Protein AF-A0A8H2JR12-F1 (afdb_monomer)

Radius of gyration: 25.39 Å; Cα contacts (8 Å, |Δi|>4): 303; chains: 1; bounding box: 51×28×77 Å

Sequence (172 aa):
MNIKVLKAALAGLVLSISGFANAGLIFVDSWHVGDGAKWGDQTQIAYSGQEAAAFLFGGNAEDYVISTISNVVDDINFKAWMDEYGLGMTSIPYAQDFKNGDFYISGVKSALILDNSCSDRYSNMNASCVDQYVNYAFIDDGINTVAVPEPTTAAILVLALMGLVSRTFKKR

InterPro domains:
  IPR013424 PEP-CTERM protein-sorting domain [TIGR02595] (148-167)

Mean predicted aligned error: 11.05 Å

Solvent-accessible surface area (backbone atoms only — not comparable to full-atom values): 9783 Å² total; per-residue (Å²): 129,62,70,70,59,54,52,51,52,50,55,53,50,64,66,68,63,78,68,78,81,68,84,54,68,39,69,74,54,68,48,45,22,32,75,35,62,53,69,88,54,89,84,49,57,26,24,20,35,22,46,35,44,18,70,76,73,48,80,56,33,86,55,44,47,31,7,57,76,45,83,46,77,92,46,56,66,52,18,17,40,35,35,33,47,97,77,35,60,53,95,62,64,43,55,17,78,51,68,75,44,68,47,61,39,86,86,13,43,18,26,32,32,22,69,65,40,32,70,65,32,79,84,35,80,85,46,78,70,83,68,86,51,40,31,23,36,24,31,58,57,79,85,80,50,75,80,74,69,75,62,60,60,59,59,50,49,52,50,50,51,48,56,58,54,57,62,67,70,71,79,116

Secondary structure (DSSP, 8-state):
--HHHHHHHHHHHHHTTS-------EEEEEEEGGGSPBTTSS--B---HHHHHHHHH-S-GGGEEEESS-S-GGG--SEE--EETTTE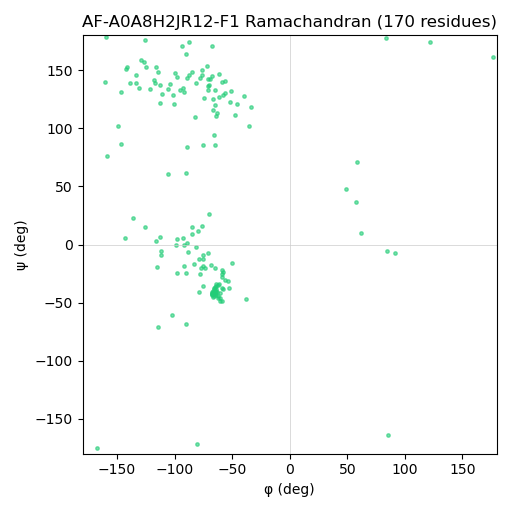E-SSPEETT--S-SB--TT-EESS-BSSS-GGGGT-TTSPP--S-EEEEEE-GGGTS------THHHHHHHHHHHHHHHHHT--

Nearest PDB structures (foldseek):
  5jby-assembly1_D  TM=2.152E-01  e=8.440E+00  Homo sapiens

Organism: NCBI:txid2304625

pLDDT: mean 84.4, std 14.79, range [45.16, 98.44]

Foldseek 3Di:
DPVVVVVVVVVVLVVLVPDPPDLAWAWDFKDFQALAEEPPDPFAFAAFLLRVCCVVRNDHSVQKFKALPDSDRVRGDQWAWKAAQVPATDPDTHHSRDFDDGTRDHGTIHSHYNDHFQPVCVVPVPDDGDDSRMMIIIGRPPPDDDPPPRPCSVVVVVVVVVVVVVVVVPPD

Structure (mmCIF, N/CA/C/O backbone):
data_AF-A0A8H2JR12-F1
#
_entry.id   AF-A0A8H2JR12-F1
#
lo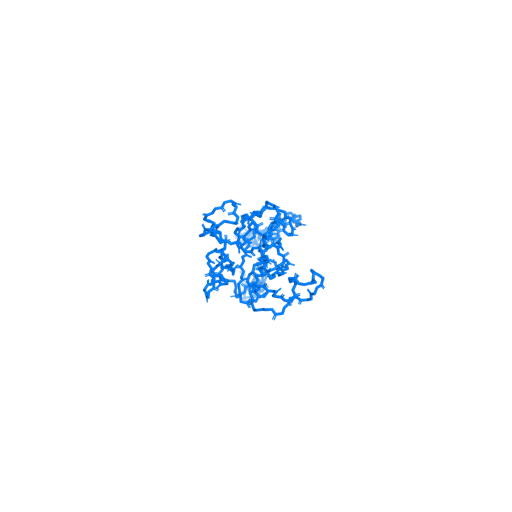op_
_atom_site.group_PDB
_atom_site.id
_atom_site.type_symbol
_atom_site.label_atom_id
_atom_site.label_alt_id
_atom_site.label_comp_id
_atom_site.label_asym_id
_atom_site.label_entity_id
_atom_site.label_seq_id
_atom_site.pdbx_PDB_ins_code
_atom_site.Cartn_x
_atom_site.Cartn_y
_atom_site.Cartn_z
_atom_site.occupancy
_atom_site.B_iso_or_equiv
_atom_site.auth_seq_id
_atom_site.auth_comp_id
_atom_site.auth_asym_id
_atom_site.auth_atom_id
_atom_site.pdbx_PDB_model_num
ATOM 1 N N . MET A 1 1 ? -28.522 1.411 52.341 1.00 57.62 1 MET A N 1
ATOM 2 C CA . MET A 1 1 ? -28.876 0.359 51.361 1.00 57.62 1 MET A CA 1
ATOM 3 C C . MET A 1 1 ? -28.333 -0.954 51.900 1.00 57.62 1 MET A C 1
ATOM 5 O O . MET A 1 1 ? -27.279 -0.908 52.520 1.00 57.62 1 MET A O 1
ATOM 9 N N . ASN A 1 2 ? -29.034 -2.084 51.763 1.00 73.44 2 ASN A N 1
ATOM 10 C CA . ASN A 1 2 ? -28.487 -3.358 52.243 1.00 73.44 2 ASN A CA 1
ATOM 11 C C . ASN A 1 2 ? -27.308 -3.762 51.342 1.00 73.44 2 ASN A C 1
ATOM 13 O O . ASN A 1 2 ? -27.397 -3.619 50.122 1.00 73.44 2 ASN A O 1
ATOM 17 N N . ILE A 1 3 ? -26.213 -4.248 51.928 1.00 78.81 3 ILE A N 1
ATOM 18 C CA . ILE A 1 3 ? -24.952 -4.509 51.218 1.00 78.81 3 ILE A CA 1
ATOM 19 C C . ILE A 1 3 ? -25.129 -5.515 50.069 1.00 78.81 3 ILE A C 1
ATOM 21 O O . ILE A 1 3 ? -24.419 -5.460 49.072 1.00 78.81 3 ILE A O 1
ATOM 25 N N . LYS A 1 4 ? -26.142 -6.385 50.172 1.00 72.81 4 LYS A N 1
ATOM 26 C CA . LYS A 1 4 ? -26.529 -7.350 49.133 1.00 72.81 4 LYS A CA 1
ATOM 27 C C . LYS A 1 4 ? -27.016 -6.672 47.843 1.00 72.81 4 LYS A C 1
ATOM 29 O O . LYS A 1 4 ? -26.669 -7.115 46.758 1.00 72.81 4 LYS A O 1
ATOM 34 N N . VAL A 1 5 ? -27.756 -5.567 47.961 1.00 75.06 5 VAL A N 1
ATOM 35 C CA . VAL A 1 5 ? -28.280 -4.804 46.812 1.00 75.06 5 VAL A CA 1
ATOM 36 C C . VAL A 1 5 ? -27.172 -3.981 46.149 1.00 75.06 5 VAL A C 1
ATOM 38 O O . VAL A 1 5 ? -27.134 -3.881 44.929 1.00 75.06 5 VAL A O 1
ATOM 41 N N . LEU A 1 6 ? -26.230 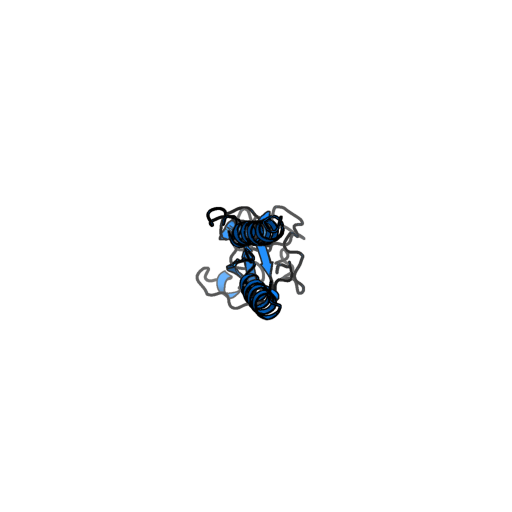-3.448 46.937 1.00 72.44 6 LEU A N 1
ATOM 42 C CA . LEU A 1 6 ? -25.065 -2.732 46.405 1.00 72.44 6 LEU A CA 1
ATOM 43 C C . LEU A 1 6 ? -24.153 -3.659 45.590 1.00 72.44 6 LEU A C 1
ATOM 45 O O . LEU A 1 6 ? -23.714 -3.285 44.510 1.00 72.44 6 LEU A O 1
ATOM 49 N N . LYS A 1 7 ? -23.917 -4.883 46.080 1.00 72.31 7 LYS A N 1
ATOM 50 C CA . LYS A 1 7 ? -23.122 -5.892 45.366 1.00 72.31 7 LYS A CA 1
ATOM 51 C C . LYS A 1 7 ? -23.761 -6.301 44.036 1.00 72.31 7 LYS A C 1
ATOM 53 O O . LYS A 1 7 ? -23.051 -6.421 43.048 1.00 72.31 7 LYS A O 1
ATOM 58 N N . ALA A 1 8 ? -25.085 -6.461 44.001 1.00 75.56 8 ALA A N 1
ATOM 59 C CA . ALA A 1 8 ? -25.808 -6.783 42.770 1.00 75.56 8 ALA A CA 1
ATOM 60 C C . ALA A 1 8 ? -25.760 -5.634 41.745 1.00 75.56 8 ALA A C 1
ATOM 62 O O . ALA A 1 8 ? -25.526 -5.879 40.566 1.00 75.56 8 ALA A O 1
ATOM 63 N N . ALA A 1 9 ? -25.913 -4.384 42.197 1.00 74.00 9 ALA A N 1
ATOM 64 C CA . ALA A 1 9 ? -25.797 -3.211 41.330 1.00 74.00 9 ALA A CA 1
ATOM 65 C C . ALA A 1 9 ? -24.377 -3.049 40.761 1.00 74.00 9 ALA A C 1
ATOM 67 O O . ALA A 1 9 ? -24.222 -2.755 39.581 1.00 74.00 9 ALA A O 1
ATOM 68 N N . LEU A 1 10 ? -23.346 -3.294 41.576 1.00 72.25 10 LEU A N 1
ATOM 69 C CA . LEU A 1 10 ? -21.953 -3.245 41.134 1.00 72.25 10 LEU A CA 1
ATOM 70 C C . LEU A 1 10 ? -21.626 -4.369 40.137 1.00 72.25 10 LEU A C 1
ATOM 72 O O . LEU A 1 10 ? -20.954 -4.121 39.145 1.00 72.25 10 LEU A O 1
ATOM 76 N N . ALA A 1 11 ? -22.133 -5.585 40.362 1.00 71.19 11 ALA A N 1
ATOM 77 C CA . ALA A 1 11 ? -21.961 -6.694 39.423 1.00 71.19 11 ALA A CA 1
ATOM 78 C C . ALA A 1 11 ? -22.652 -6.422 38.074 1.00 71.19 11 ALA A C 1
ATOM 80 O O . ALA A 1 11 ? -22.068 -6.685 37.029 1.00 71.19 11 ALA A O 1
ATOM 81 N N . GLY A 1 12 ? -23.854 -5.833 38.089 1.00 70.56 12 GLY A N 1
ATOM 82 C CA . GLY A 1 12 ? -24.542 -5.394 36.870 1.00 70.56 12 GLY A CA 1
ATOM 83 C C . GLY A 1 12 ? -23.812 -4.262 36.140 1.00 70.56 12 GLY A C 1
ATOM 84 O O . GLY A 1 12 ? -23.760 -4.269 34.916 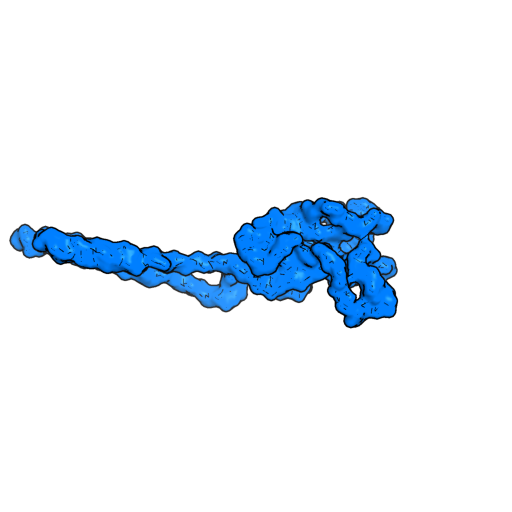1.00 70.56 12 GLY A O 1
ATOM 85 N N . LEU A 1 13 ? -23.193 -3.338 36.885 1.00 67.00 13 LEU A N 1
ATOM 86 C CA . LEU A 1 13 ? -22.393 -2.242 36.334 1.00 67.00 13 LEU A CA 1
ATOM 87 C C . LEU A 1 13 ? -21.130 -2.746 35.630 1.00 67.00 13 LEU A C 1
ATOM 89 O O . LEU A 1 13 ? -20.823 -2.293 34.538 1.00 67.00 13 LEU A O 1
ATOM 93 N N . VAL A 1 14 ? -20.406 -3.694 36.228 1.00 66.94 14 VAL A N 1
ATOM 94 C CA . VAL A 1 14 ? -19.188 -4.268 35.627 1.00 66.94 14 VAL A CA 1
ATOM 95 C C . VAL A 1 14 ? -19.507 -5.020 34.329 1.00 66.94 14 VAL A C 1
ATOM 97 O O . VAL A 1 14 ? -18.726 -4.966 33.383 1.00 66.94 14 VAL A O 1
ATOM 100 N N . LEU A 1 15 ? -20.678 -5.657 34.250 1.00 65.56 15 LEU A N 1
ATOM 101 C CA . LEU A 1 15 ? -21.152 -6.333 33.040 1.00 65.56 15 LEU A CA 1
ATOM 102 C C . LEU A 1 15 ? -21.650 -5.364 31.952 1.00 65.56 15 LEU A C 1
ATOM 104 O O . LEU A 1 15 ? -21.743 -5.759 30.795 1.00 65.56 15 LEU A O 1
ATOM 108 N N . SER A 1 16 ? -21.964 -4.104 32.283 1.00 62.41 16 SER A N 1
ATOM 109 C CA . SER A 1 16 ? -22.453 -3.120 31.305 1.00 62.41 16 SER A CA 1
ATOM 110 C C . SER A 1 16 ? -21.344 -2.325 30.605 1.00 62.41 16 SER A C 1
ATOM 112 O O . SER A 1 16 ? -21.638 -1.558 29.695 1.00 62.41 16 SER A O 1
ATOM 114 N N . ILE A 1 17 ? -20.080 -2.478 31.020 1.00 60.72 17 ILE A N 1
ATOM 115 C CA . ILE A 1 17 ? -18.918 -1.760 30.449 1.00 60.72 17 ILE A CA 1
ATOM 116 C C . ILE A 1 17 ? -18.162 -2.607 29.409 1.00 60.72 17 ILE A C 1
ATOM 118 O O . ILE A 1 17 ? -17.116 -2.200 28.916 1.00 60.72 17 ILE A O 1
ATOM 122 N N . SER A 1 18 ? -18.664 -3.795 29.066 1.00 56.84 18 SER A N 1
ATOM 123 C CA . SER A 1 18 ? -17.939 -4.803 28.275 1.00 56.84 18 SER A CA 1
ATOM 124 C C . SER A 1 18 ? -17.850 -4.518 26.768 1.00 56.84 18 SER A C 1
ATOM 126 O O . SER A 1 18 ? -17.539 -5.423 26.002 1.00 56.84 18 SER A O 1
ATOM 128 N N . GLY A 1 19 ? -18.118 -3.294 26.320 1.00 58.94 19 GLY A N 1
ATOM 129 C CA . GLY A 1 19 ? -18.125 -2.968 24.897 1.00 58.94 19 GLY A CA 1
ATOM 130 C C . GLY A 1 19 ? -17.936 -1.484 24.653 1.00 58.94 19 GLY A C 1
ATOM 131 O O . GLY A 1 19 ? -18.889 -0.783 24.322 1.00 58.94 19 GLY A O 1
ATOM 132 N N . PHE A 1 20 ? -16.703 -0.997 24.797 1.00 53.44 20 PHE A N 1
ATOM 133 C CA . PHE A 1 20 ? -16.301 0.151 23.992 1.00 53.44 20 PHE A CA 1
ATOM 134 C C . PHE A 1 20 ? -16.350 -0.322 22.538 1.00 53.44 20 PHE A C 1
ATOM 136 O O . PHE A 1 20 ? -15.606 -1.228 22.165 1.00 53.44 20 PHE A O 1
ATOM 143 N N . ALA A 1 21 ? -17.269 0.222 21.742 1.00 53.25 21 ALA A N 1
ATOM 144 C CA . ALA A 1 21 ? -17.197 0.081 20.299 1.00 53.25 21 ALA A CA 1
ATOM 145 C C . ALA A 1 21 ? -15.940 0.837 19.858 1.00 53.25 21 ALA A C 1
ATOM 147 O O . ALA A 1 21 ? -15.952 2.058 19.741 1.00 53.25 21 ALA A O 1
ATOM 148 N N . ASN A 1 22 ? -14.826 0.118 19.732 1.00 52.97 22 ASN A N 1
ATOM 149 C CA . ASN A 1 22 ? -13.681 0.621 19.001 1.00 52.97 22 ASN A CA 1
ATOM 150 C C . ASN A 1 22 ? -14.139 0.695 17.542 1.00 52.97 22 ASN A C 1
ATOM 152 O O . ASN A 1 22 ? -14.485 -0.347 16.980 1.00 52.97 22 ASN A O 1
ATOM 156 N N . ALA A 1 23 ? -14.202 1.891 16.957 1.00 61.19 23 ALA A N 1
ATOM 157 C CA . ALA A 1 23 ? -14.191 2.022 15.505 1.00 61.19 23 ALA A CA 1
ATOM 158 C C . ALA A 1 23 ? -12.814 1.507 15.065 1.00 61.19 23 ALA A C 1
ATOM 160 O O . ALA A 1 23 ? -11.815 2.213 15.111 1.00 61.19 23 ALA A O 1
ATOM 161 N N . GLY A 1 24 ? -12.725 0.190 14.891 1.00 77.06 24 GLY A N 1
ATOM 162 C CA . GLY A 1 24 ? -11.486 -0.487 14.553 1.00 77.06 24 GLY A CA 1
ATOM 163 C C . GLY A 1 24 ? -11.181 -0.268 13.082 1.00 77.06 24 GLY A C 1
ATOM 164 O O . GLY A 1 24 ? -12.099 -0.158 12.275 1.00 77.06 24 GLY A O 1
ATOM 165 N N . LEU A 1 25 ? -9.894 -0.252 12.743 1.00 87.69 25 LEU A N 1
ATOM 166 C CA . LEU A 1 25 ? -9.446 -0.293 11.356 1.00 87.69 25 LEU A CA 1
ATOM 167 C C . LEU A 1 25 ? -10.121 -1.460 10.624 1.00 87.69 25 LEU A C 1
ATOM 169 O O . LEU A 1 25 ? -10.139 -2.590 11.120 1.00 87.69 25 LEU A O 1
ATOM 173 N N . ILE A 1 26 ? -10.665 -1.184 9.445 1.00 90.25 26 ILE A N 1
ATOM 174 C CA . ILE A 1 26 ? -11.324 -2.170 8.591 1.00 90.25 26 ILE A CA 1
ATOM 175 C C . ILE A 1 26 ? -10.402 -2.486 7.426 1.00 90.25 26 ILE A C 1
ATOM 177 O O . ILE A 1 26 ? -9.860 -1.583 6.794 1.00 90.25 26 ILE A O 1
ATOM 181 N N . PHE A 1 27 ? -10.234 -3.774 7.131 1.00 94.75 27 PHE A N 1
ATOM 182 C CA . PHE A 1 27 ? -9.546 -4.213 5.923 1.00 94.75 27 PHE A CA 1
ATOM 183 C C . PHE A 1 27 ? -10.364 -3.833 4.684 1.00 94.75 27 PHE A C 1
ATOM 185 O O . PHE A 1 27 ? -11.537 -4.198 4.584 1.00 94.75 27 PHE A O 1
ATOM 192 N N . VAL A 1 28 ? -9.739 -3.109 3.757 1.00 95.25 28 VAL A N 1
ATOM 193 C CA . VAL A 1 28 ? -10.360 -2.663 2.506 1.00 95.25 28 VAL A CA 1
ATOM 194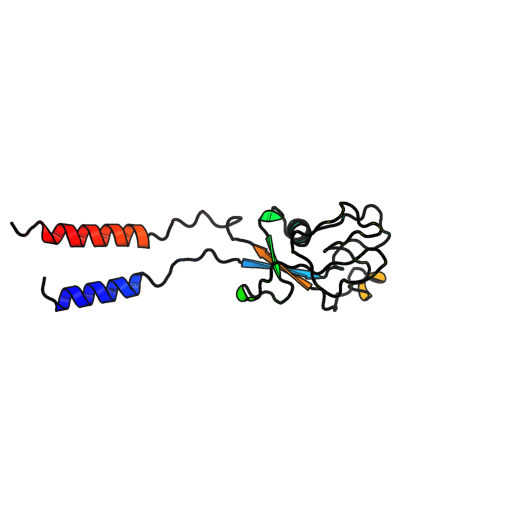 C C . VAL A 1 28 ? -10.125 -3.709 1.425 1.00 95.25 28 VAL A C 1
ATOM 196 O O . VAL A 1 28 ? -11.063 -4.382 1.008 1.00 95.25 28 VAL A O 1
ATOM 199 N N . ASP A 1 29 ? -8.871 -3.859 1.005 1.00 97.19 29 ASP A N 1
ATOM 200 C CA . ASP A 1 29 ? -8.420 -4.885 0.070 1.00 97.19 29 ASP A CA 1
ATOM 201 C C . ASP A 1 29 ? -6.879 -4.948 0.067 1.00 97.19 29 ASP A C 1
ATOM 203 O O . ASP A 1 29 ? -6.199 -4.271 0.846 1.00 97.19 29 ASP A O 1
ATOM 207 N N . SER A 1 30 ? -6.313 -5.765 -0.813 1.00 97.38 30 SER A N 1
ATOM 208 C CA . SER A 1 30 ? -4.878 -5.904 -1.038 1.00 97.38 30 SER A CA 1
ATOM 209 C C . SER A 1 30 ? -4.514 -5.723 -2.506 1.00 97.38 30 SER A C 1
ATOM 211 O O . SER A 1 30 ? -5.342 -5.929 -3.391 1.00 97.38 30 SER A O 1
ATOM 213 N N . TRP A 1 31 ? -3.263 -5.359 -2.769 1.00 97.50 31 TRP A N 1
ATOM 214 C CA . TRP A 1 31 ? -2.725 -5.249 -4.121 1.00 97.50 31 TRP A CA 1
ATOM 215 C C . TRP A 1 31 ? -1.277 -5.729 -4.167 1.00 97.50 31 TRP A C 1
ATOM 217 O O . TRP A 1 31 ? -0.536 -5.626 -3.186 1.00 97.50 31 TRP A O 1
ATOM 227 N N . HIS A 1 32 ? -0.864 -6.243 -5.318 1.00 96.62 32 HIS A N 1
ATOM 228 C CA . HIS A 1 32 ? 0.538 -6.498 -5.623 1.00 96.62 32 HIS A CA 1
ATOM 229 C C . HIS A 1 32 ? 1.165 -5.218 -6.164 1.00 96.62 32 HIS A C 1
ATOM 231 O O . HIS A 1 32 ? 0.510 -4.459 -6.880 1.00 96.62 32 HIS A O 1
ATOM 237 N N . VAL A 1 33 ? 2.457 -5.001 -5.911 1.00 95.88 33 VAL A N 1
ATOM 238 C CA . VAL A 1 33 ? 3.165 -3.839 -6.481 1.00 95.88 33 VAL A CA 1
ATOM 239 C C . VAL A 1 33 ? 2.981 -3.773 -8.008 1.00 95.88 33 VAL A C 1
ATOM 241 O O . VAL A 1 33 ? 2.727 -2.698 -8.548 1.00 95.88 33 VAL A O 1
ATOM 244 N N . GLY A 1 34 ? 2.965 -4.924 -8.686 1.00 94.12 34 GLY A N 1
ATOM 245 C CA . GLY A 1 34 ? 2.792 -5.047 -10.136 1.00 94.12 34 GLY A CA 1
ATOM 246 C C . GLY A 1 34 ? 1.354 -4.946 -10.654 1.00 94.12 34 GLY A C 1
ATOM 247 O O . GLY A 1 34 ? 1.109 -5.251 -11.822 1.00 94.12 34 GLY A O 1
ATOM 248 N N . ASP A 1 35 ? 0.394 -4.528 -9.825 1.00 93.81 35 ASP A N 1
ATOM 249 C CA . ASP A 1 35 ? -0.961 -4.175 -10.274 1.00 93.81 35 ASP A CA 1
ATOM 250 C C . ASP A 1 35 ? -1.011 -2.803 -10.981 1.00 93.81 35 ASP A C 1
ATOM 252 O O . ASP A 1 35 ? -2.027 -2.442 -11.574 1.00 93.81 35 ASP A O 1
ATOM 256 N N . GLY A 1 36 ? 0.087 -2.039 -10.934 1.00 91.88 36 GLY A N 1
ATOM 257 C CA . GLY A 1 36 ? 0.205 -0.718 -11.546 1.00 91.88 36 GLY A CA 1
ATOM 258 C C . GLY A 1 36 ? 0.491 -0.713 -13.050 1.00 91.88 36 GLY A C 1
ATOM 259 O O . GLY A 1 36 ? 0.500 -1.736 -13.732 1.00 91.88 36 GLY A O 1
ATOM 260 N N . ALA A 1 37 ? 0.771 0.485 -13.572 1.00 91.25 37 ALA A N 1
ATOM 261 C CA . ALA A 1 37 ? 1.170 0.671 -14.966 1.00 91.25 37 ALA A CA 1
ATOM 262 C C . ALA A 1 37 ? 2.477 -0.074 -15.286 1.00 91.25 37 ALA A C 1
ATOM 264 O O . ALA A 1 37 ? 3.370 -0.174 -14.442 1.00 91.25 37 ALA A O 1
ATOM 265 N N . LYS A 1 38 ? 2.608 -0.564 -16.522 1.00 92.00 38 LYS A N 1
ATOM 266 C CA . LYS A 1 38 ? 3.799 -1.284 -16.980 1.00 92.00 38 LYS A CA 1
ATOM 267 C C . LYS A 1 38 ? 4.994 -0.358 -17.149 1.00 92.00 38 LYS A C 1
ATOM 269 O O . LYS A 1 38 ? 4.864 0.767 -17.634 1.00 92.00 38 LYS A O 1
ATOM 274 N N . TRP A 1 39 ? 6.177 -0.860 -16.806 1.00 90.69 39 TRP A N 1
ATOM 275 C CA . TRP A 1 39 ? 7.425 -0.179 -17.101 1.00 90.69 39 TRP A CA 1
ATOM 276 C C . TRP A 1 39 ? 7.613 0.090 -18.592 1.00 90.69 39 TRP A C 1
ATOM 278 O O . TRP A 1 39 ? 7.468 -0.800 -19.432 1.00 90.69 39 TRP A O 1
ATOM 288 N N . GLY A 1 40 ? 7.917 1.353 -18.907 1.00 86.44 40 GLY A N 1
ATOM 289 C CA . GLY A 1 40 ? 8.083 1.843 -20.272 1.00 86.44 40 GLY A CA 1
ATOM 290 C C . GLY A 1 40 ? 6.813 2.412 -20.916 1.00 86.44 40 GLY A C 1
ATOM 291 O O . GLY A 1 40 ? 6.923 3.012 -21.987 1.00 86.44 40 GLY A O 1
ATOM 292 N N . ASP A 1 41 ? 5.640 2.291 -20.282 1.00 86.06 41 ASP A N 1
ATOM 293 C CA . ASP A 1 41 ? 4.438 3.007 -20.726 1.00 86.06 41 ASP A CA 1
ATOM 294 C C . ASP A 1 41 ? 4.557 4.515 -20.415 1.00 86.06 41 ASP A C 1
ATOM 296 O O . ASP A 1 41 ? 5.290 4.942 -19.520 1.00 86.06 41 ASP A O 1
ATOM 300 N N . GLN A 1 42 ? 3.871 5.372 -21.180 1.00 67.56 42 GLN A N 1
ATOM 301 C CA . GLN A 1 42 ? 3.991 6.825 -21.008 1.00 67.56 42 GLN A CA 1
ATOM 302 C C . GLN A 1 42 ? 3.319 7.307 -19.708 1.00 67.56 42 GLN A C 1
ATOM 304 O O . GLN A 1 42 ? 2.191 6.933 -19.399 1.00 67.56 42 GLN A O 1
ATOM 309 N N . THR A 1 43 ? 4.016 8.199 -18.986 1.00 70.56 43 THR A N 1
ATOM 310 C CA . THR A 1 43 ? 3.642 8.809 -17.688 1.00 70.56 43 THR A CA 1
ATOM 311 C C . THR A 1 43 ? 3.397 7.818 -16.550 1.00 70.56 43 THR A C 1
ATOM 313 O O . THR A 1 43 ? 2.284 7.652 -16.063 1.00 70.56 43 THR A O 1
ATOM 316 N N . GLN A 1 44 ? 4.480 7.212 -16.068 1.00 86.69 44 GLN A N 1
ATOM 317 C CA . GLN A 1 44 ? 4.466 6.396 -14.857 1.00 86.69 44 GLN A CA 1
ATOM 318 C C . GLN A 1 44 ? 4.580 7.290 -13.618 1.00 86.69 44 GLN A C 1
ATOM 320 O O . GLN A 1 44 ? 5.626 7.897 -13.371 1.00 86.69 44 GLN A O 1
ATOM 325 N N . ILE A 1 45 ? 3.496 7.388 -12.855 1.00 93.44 45 ILE A N 1
ATOM 326 C CA . ILE A 1 45 ? 3.459 8.099 -11.574 1.00 93.44 45 ILE A CA 1
ATOM 327 C C . ILE A 1 45 ? 4.034 7.178 -10.495 1.00 93.44 45 ILE A C 1
ATOM 329 O O . ILE A 1 45 ? 3.783 5.972 -10.496 1.00 93.44 45 ILE A O 1
ATOM 333 N N . ALA A 1 46 ? 4.830 7.743 -9.594 1.00 95.31 46 ALA A N 1
ATOM 334 C CA . ALA A 1 46 ? 5.304 7.044 -8.411 1.00 95.31 46 ALA A CA 1
ATOM 335 C C . ALA A 1 46 ? 4.343 7.290 -7.242 1.00 95.31 46 ALA A C 1
ATOM 337 O O . ALA A 1 46 ? 3.975 8.434 -6.960 1.00 95.31 46 ALA A O 1
ATOM 338 N N . TYR A 1 47 ? 3.959 6.208 -6.568 1.00 97.31 47 TYR A N 1
ATOM 339 C CA . TYR A 1 47 ? 3.021 6.224 -5.449 1.00 97.31 47 TYR A CA 1
ATOM 340 C C . TYR A 1 47 ? 3.706 5.749 -4.167 1.00 97.31 47 TYR A C 1
ATOM 342 O O . TYR A 1 47 ? 4.444 4.756 -4.187 1.00 97.31 47 TYR A O 1
ATOM 350 N N . SER A 1 48 ? 3.413 6.405 -3.043 1.00 98.19 48 SER A N 1
ATOM 351 C CA . SER A 1 48 ? 3.571 5.776 -1.726 1.00 98.19 48 SER A CA 1
ATOM 352 C C . SER A 1 48 ? 2.559 4.632 -1.548 1.00 98.19 48 SER A C 1
ATOM 354 O O . SER A 1 48 ? 1.641 4.468 -2.355 1.00 98.19 48 SER A O 1
ATOM 356 N N . GLY A 1 49 ? 2.690 3.831 -0.487 1.00 98.12 49 GLY A N 1
ATOM 357 C CA . GLY A 1 49 ? 1.710 2.779 -0.190 1.00 98.12 49 GLY A CA 1
ATOM 358 C C . GLY A 1 49 ? 0.307 3.341 0.055 1.00 98.12 49 GLY A C 1
ATOM 359 O O . GLY A 1 49 ? -0.676 2.811 -0.454 1.00 98.12 49 GLY A O 1
ATOM 360 N N . GLN A 1 50 ? 0.225 4.454 0.782 1.00 97.88 50 GLN A N 1
ATOM 361 C CA . GLN A 1 50 ? -1.031 5.155 1.055 1.00 97.88 50 GLN A CA 1
ATOM 362 C C . GLN A 1 50 ? -1.642 5.795 -0.199 1.00 97.88 50 GLN A C 1
ATOM 364 O O . GLN A 1 50 ? -2.844 5.684 -0.433 1.00 97.88 50 GLN A O 1
ATOM 369 N N . GLU A 1 51 ? -0.825 6.441 -1.037 1.00 98.06 51 GLU A N 1
ATOM 370 C CA . GLU A 1 51 ? -1.305 7.029 -2.293 1.00 98.06 51 GLU A CA 1
ATOM 371 C C . GLU A 1 51 ? -1.777 5.952 -3.278 1.00 98.06 51 GLU A C 1
ATOM 373 O O . GLU A 1 51 ? -2.774 6.155 -3.969 1.00 98.06 51 GLU A O 1
ATOM 378 N N . ALA A 1 52 ? -1.093 4.803 -3.326 1.00 97.81 52 ALA A N 1
ATOM 379 C CA . ALA A 1 52 ? -1.508 3.657 -4.129 1.00 97.81 52 ALA A CA 1
ATOM 380 C C . ALA A 1 52 ? -2.874 3.123 -3.675 1.00 97.81 52 ALA A C 1
ATOM 382 O O . ALA A 1 52 ? -3.753 2.915 -4.510 1.00 97.81 52 ALA A O 1
ATOM 383 N N . ALA A 1 53 ? -3.083 2.970 -2.364 1.00 97.69 53 ALA A N 1
ATOM 384 C CA . ALA A 1 53 ? -4.371 2.551 -1.816 1.00 97.69 53 ALA A CA 1
ATOM 385 C C . ALA A 1 53 ? -5.492 3.542 -2.168 1.00 97.69 53 ALA A C 1
ATOM 387 O O . ALA A 1 53 ? -6.535 3.132 -2.670 1.00 97.69 53 ALA A O 1
ATOM 388 N N . ALA A 1 54 ? -5.263 4.848 -2.004 1.00 96.25 54 ALA A N 1
ATOM 389 C CA . ALA A 1 54 ? -6.245 5.865 -2.380 1.00 96.25 54 ALA A CA 1
ATOM 390 C C . ALA A 1 54 ? -6.533 5.895 -3.890 1.00 96.25 54 ALA A C 1
ATOM 392 O O . ALA A 1 54 ? -7.671 6.115 -4.301 1.00 96.25 54 ALA A O 1
ATOM 393 N N . PHE A 1 55 ? -5.527 5.641 -4.729 1.00 96.44 55 PHE A N 1
ATOM 394 C CA . PHE A 1 55 ? -5.716 5.540 -6.175 1.00 96.44 55 PHE A CA 1
ATOM 395 C C . PHE A 1 55 ? -6.572 4.326 -6.570 1.00 96.44 55 PHE A C 1
ATOM 397 O O . PHE A 1 55 ? -7.438 4.450 -7.436 1.00 96.44 55 PHE A O 1
ATOM 404 N N . LEU A 1 56 ? -6.349 3.170 -5.938 1.00 96.31 56 LEU A N 1
ATOM 405 C CA . LEU A 1 56 ? -7.051 1.920 -6.252 1.00 96.31 56 LEU A CA 1
ATOM 406 C C . LEU A 1 56 ? -8.459 1.853 -5.648 1.00 96.31 56 LEU A C 1
ATOM 408 O O . LEU A 1 56 ? -9.390 1.381 -6.299 1.00 96.31 56 LEU A O 1
ATOM 412 N N . PHE A 1 57 ? -8.615 2.320 -4.411 1.00 95.69 57 PHE A N 1
ATOM 413 C CA . PHE A 1 57 ? -9.821 2.113 -3.603 1.00 95.69 57 PHE A CA 1
ATOM 414 C C . PHE A 1 57 ? -10.616 3.409 -3.354 1.00 95.69 57 PHE A C 1
ATOM 416 O O . PHE A 1 57 ? -11.734 3.361 -2.839 1.00 95.69 57 PHE A O 1
ATOM 423 N N . GLY A 1 58 ? -10.090 4.566 -3.772 1.00 93.81 58 GLY A N 1
ATOM 424 C CA . GLY A 1 58 ? -10.697 5.887 -3.577 1.00 93.81 58 GLY A CA 1
ATOM 425 C C . GLY A 1 58 ? -10.400 6.497 -2.202 1.00 93.81 58 GLY A C 1
ATOM 426 O O . GLY A 1 58 ? -9.759 5.878 -1.362 1.00 93.81 58 GLY A O 1
ATOM 427 N N . GLY A 1 59 ? -10.877 7.719 -1.946 1.00 91.81 59 GLY A N 1
ATOM 428 C CA . GLY A 1 59 ? -10.631 8.433 -0.681 1.00 91.81 59 GLY A CA 1
ATOM 429 C C . GLY A 1 59 ? -9.313 9.215 -0.663 1.00 91.81 59 GLY A C 1
ATOM 430 O O . GLY A 1 59 ? -8.743 9.492 -1.722 1.00 91.81 59 GLY A O 1
ATOM 431 N N . ASN A 1 60 ? -8.847 9.609 0.527 1.00 93.31 60 ASN A N 1
ATOM 432 C CA . ASN A 1 60 ? -7.570 10.310 0.688 1.00 93.31 60 ASN A CA 1
ATOM 433 C C . ASN A 1 60 ? -6.481 9.335 1.145 1.00 93.31 60 ASN A C 1
ATOM 435 O O . ASN A 1 60 ? -6.743 8.407 1.901 1.00 93.31 60 ASN A O 1
ATOM 439 N N . ALA A 1 61 ? -5.235 9.574 0.729 1.00 95.06 61 ALA A N 1
ATOM 440 C CA . ALA A 1 61 ? -4.094 8.739 1.113 1.00 95.06 61 ALA A CA 1
ATOM 441 C C . ALA A 1 61 ? -3.911 8.658 2.641 1.00 95.06 61 ALA A C 1
ATOM 443 O O . ALA A 1 61 ? -3.624 7.591 3.176 1.00 95.06 61 ALA A O 1
ATOM 444 N N . GLU A 1 62 ? -4.132 9.770 3.345 1.00 94.06 62 GLU A N 1
ATOM 445 C CA . GLU A 1 62 ? -3.969 9.864 4.802 1.00 94.06 62 GLU A CA 1
ATOM 446 C C . GLU A 1 62 ? -4.960 8.993 5.590 1.00 94.06 62 GLU A C 1
ATOM 448 O O . GLU A 1 62 ? -4.679 8.651 6.736 1.00 94.06 62 GLU A O 1
ATOM 453 N N . ASP A 1 63 ? -6.076 8.592 4.972 1.00 92.38 63 ASP A N 1
ATOM 454 C CA . ASP A 1 63 ? -7.082 7.737 5.608 1.00 92.38 63 ASP A CA 1
ATOM 455 C C . ASP A 1 63 ? -6.632 6.265 5.651 1.00 92.38 63 ASP A C 1
ATOM 457 O O . ASP A 1 63 ? -7.129 5.473 6.456 1.00 92.38 63 ASP A O 1
ATOM 461 N N . TYR A 1 64 ? -5.671 5.887 4.802 1.00 95.62 64 TYR A N 1
ATOM 462 C CA . TYR A 1 64 ? -5.203 4.513 4.692 1.00 95.62 64 TYR A CA 1
ATOM 463 C C . TYR A 1 64 ? -4.060 4.193 5.646 1.00 95.62 64 TYR A C 1
ATOM 465 O O . TYR A 1 64 ? -3.118 4.962 5.836 1.00 95.62 64 TYR A O 1
ATOM 473 N N . VAL A 1 65 ? -4.087 2.971 6.162 1.00 96.31 65 VAL A N 1
ATOM 474 C CA . VAL A 1 65 ? -2.988 2.336 6.883 1.00 96.31 65 VAL A CA 1
ATOM 475 C C . VAL A 1 65 ? -2.621 1.049 6.161 1.00 96.31 65 VAL A C 1
ATOM 477 O O . VAL A 1 65 ? -3.495 0.278 5.776 1.00 96.31 65 VAL A O 1
ATOM 480 N N . ILE A 1 66 ? -1.329 0.819 5.950 1.00 98.12 66 ILE A N 1
ATOM 481 C CA . ILE A 1 66 ? -0.822 -0.266 5.114 1.00 98.12 66 ILE A CA 1
ATOM 482 C C . ILE A 1 66 ? -0.086 -1.305 5.963 1.00 98.12 66 ILE A C 1
ATOM 484 O O . ILE A 1 66 ? 0.710 -0.977 6.852 1.00 98.12 66 ILE A O 1
ATOM 488 N N . SER A 1 67 ? -0.336 -2.577 5.656 1.00 98.00 67 SER A N 1
ATOM 489 C CA . SER A 1 67 ? 0.477 -3.706 6.102 1.00 98.00 67 SER A CA 1
ATOM 490 C C . SER A 1 67 ? 1.133 -4.410 4.919 1.00 98.00 67 SER A C 1
ATOM 492 O O . SER A 1 67 ? 0.600 -4.446 3.815 1.00 98.00 67 SER A O 1
ATOM 494 N N . THR A 1 68 ? 2.276 -5.035 5.178 1.00 97.94 68 THR A N 1
ATOM 495 C CA . THR A 1 68 ? 2.975 -5.947 4.250 1.00 97.94 68 THR A CA 1
ATOM 496 C C . THR A 1 68 ? 2.978 -7.396 4.738 1.00 97.94 68 THR A C 1
ATOM 498 O O . THR A 1 68 ? 3.663 -8.237 4.160 1.00 97.94 68 THR A O 1
ATOM 501 N N . ILE A 1 69 ? 2.258 -7.685 5.829 1.00 97.44 69 ILE A N 1
ATOM 502 C CA . ILE A 1 69 ? 2.237 -9.001 6.479 1.00 97.44 69 ILE A CA 1
ATOM 503 C C . ILE A 1 69 ? 0.954 -9.752 6.119 1.00 97.44 69 ILE A C 1
ATOM 505 O O . ILE A 1 69 ? 1.025 -10.836 5.541 1.00 97.44 69 ILE A O 1
ATOM 509 N N . SER A 1 70 ? -0.212 -9.195 6.460 1.00 97.19 70 SER A N 1
ATOM 510 C CA . SER A 1 70 ? -1.510 -9.840 6.238 1.00 97.19 70 SER A CA 1
ATOM 511 C C . SER A 1 70 ? -2.666 -8.827 6.237 1.00 97.19 70 SER A C 1
ATOM 513 O O . SER A 1 70 ? -2.473 -7.632 6.469 1.00 97.19 70 SER A O 1
ATOM 515 N N . ASN A 1 71 ? -3.885 -9.328 6.016 1.00 95.75 71 ASN A N 1
ATOM 516 C CA . ASN A 1 71 ? -5.143 -8.590 6.144 1.00 95.75 71 ASN A CA 1
ATOM 517 C C . ASN A 1 71 ? -5.704 -8.559 7.585 1.00 95.75 71 ASN A C 1
ATOM 519 O O . ASN A 1 71 ? -6.875 -8.232 7.787 1.00 95.75 71 ASN A O 1
ATOM 523 N N . VAL A 1 72 ? -4.894 -8.905 8.590 1.00 94.19 72 VAL A N 1
ATOM 524 C CA . VAL A 1 72 ? -5.263 -8.869 10.011 1.00 94.19 72 VAL A CA 1
ATOM 525 C C . VAL A 1 72 ? -4.796 -7.554 10.636 1.00 94.19 72 VAL A C 1
ATOM 527 O O . VAL A 1 72 ? -3.649 -7.151 10.476 1.00 94.19 72 VAL A O 1
ATOM 530 N N . VAL A 1 73 ? -5.678 -6.895 11.393 1.00 90.94 73 VAL A N 1
ATOM 531 C CA . VAL A 1 73 ? -5.407 -5.583 12.015 1.00 90.94 73 VAL A CA 1
ATOM 532 C C . VAL A 1 73 ? -4.199 -5.617 12.962 1.00 90.94 73 VAL A C 1
ATOM 534 O O . VAL A 1 73 ? -3.407 -4.680 12.980 1.00 90.94 73 VAL A O 1
ATOM 537 N N . ASP A 1 74 ? -4.014 -6.707 13.709 1.00 91.50 74 ASP A N 1
ATOM 538 C CA . ASP A 1 74 ? -2.883 -6.866 14.637 1.00 91.50 74 ASP A CA 1
ATOM 539 C C . ASP A 1 74 ? -1.522 -6.993 13.922 1.00 91.50 74 ASP A C 1
ATOM 541 O O . ASP A 1 74 ? -0.479 -6.760 14.532 1.00 91.50 74 ASP A O 1
ATOM 545 N N . ASP A 1 75 ? -1.527 -7.315 12.624 1.00 95.44 75 ASP A N 1
ATOM 546 C CA . ASP A 1 75 ? -0.327 -7.462 11.795 1.00 95.44 75 ASP A CA 1
ATOM 547 C C . ASP A 1 75 ? 0.046 -6.161 11.061 1.00 95.44 75 ASP A C 1
ATOM 549 O O . ASP A 1 75 ? 0.952 -6.141 10.220 1.00 95.44 75 ASP A O 1
ATOM 553 N N . ILE A 1 76 ? -0.647 -5.053 11.331 1.00 96.25 76 ILE A N 1
ATOM 554 C CA . ILE A 1 76 ? -0.339 -3.763 10.716 1.00 96.25 76 ILE A CA 1
ATOM 555 C C . ILE A 1 76 ? 1.046 -3.291 11.155 1.00 96.25 76 ILE A C 1
ATOM 557 O O . ILE A 1 76 ? 1.320 -3.072 12.334 1.00 96.25 76 ILE A O 1
ATOM 561 N N . ASN A 1 77 ? 1.927 -3.097 10.171 1.00 97.56 77 ASN A N 1
ATOM 562 C CA . ASN A 1 77 ? 3.313 -2.707 10.404 1.00 97.56 77 ASN A CA 1
ATOM 563 C C . ASN A 1 77 ? 3.685 -1.329 9.837 1.00 97.56 77 ASN A C 1
ATOM 565 O O . ASN A 1 77 ? 4.846 -0.940 9.968 1.00 97.56 77 ASN A O 1
ATOM 569 N N . PHE A 1 78 ? 2.726 -0.595 9.258 1.00 97.75 78 PHE A N 1
ATOM 570 C CA . PHE A 1 78 ? 2.902 0.746 8.680 1.00 97.75 78 PHE A CA 1
ATOM 571 C C . PHE A 1 78 ? 3.964 0.797 7.577 1.00 97.75 78 PHE A C 1
ATOM 573 O O . PHE A 1 78 ? 4.731 1.761 7.458 1.00 97.75 78 PHE A O 1
ATOM 580 N N . LYS A 1 79 ? 4.040 -0.268 6.778 1.00 98.38 79 LYS A N 1
ATOM 581 C CA . LYS A 1 79 ? 5.025 -0.409 5.708 1.00 98.38 79 LYS A CA 1
ATOM 582 C C . LYS A 1 79 ? 4.379 -0.789 4.388 1.00 98.38 79 LYS A C 1
ATOM 584 O O . LYS A 1 79 ? 3.298 -1.362 4.386 1.00 98.38 79 LYS A O 1
ATOM 589 N N . ALA A 1 80 ? 5.085 -0.516 3.293 1.00 98.25 80 ALA A N 1
ATOM 590 C CA . ALA A 1 80 ? 4.709 -0.892 1.938 1.00 98.25 80 ALA A CA 1
ATOM 591 C C . ALA A 1 80 ? 5.890 -1.517 1.174 1.00 98.25 80 ALA A C 1
ATOM 593 O O . ALA A 1 80 ? 7.034 -1.059 1.270 1.00 98.25 80 ALA A O 1
ATOM 594 N N . TRP A 1 81 ? 5.609 -2.568 0.406 1.00 98.06 81 TRP A N 1
ATOM 595 C CA . TRP A 1 81 ? 6.492 -3.076 -0.637 1.00 98.06 81 TRP A CA 1
ATOM 596 C C . TRP A 1 81 ? 6.544 -2.088 -1.792 1.00 98.06 81 TRP A C 1
ATOM 598 O O . TRP A 1 81 ? 5.530 -1.478 -2.140 1.00 98.06 81 TRP A O 1
ATOM 608 N N . MET A 1 82 ? 7.729 -1.938 -2.380 1.00 96.75 82 MET A N 1
ATOM 609 C CA . MET A 1 82 ? 7.961 -0.997 -3.465 1.00 96.75 82 MET A CA 1
ATOM 610 C C . MET A 1 82 ? 8.905 -1.587 -4.511 1.00 96.75 82 MET A C 1
ATOM 612 O O . MET A 1 82 ? 9.767 -2.414 -4.207 1.00 96.75 82 MET A O 1
ATOM 616 N N . ASP A 1 83 ? 8.751 -1.118 -5.742 1.00 95.12 83 ASP A N 1
ATOM 617 C CA . ASP A 1 83 ? 9.669 -1.363 -6.848 1.00 95.12 83 ASP A CA 1
ATOM 618 C C . ASP A 1 83 ? 10.620 -0.183 -7.009 1.00 95.12 83 ASP A C 1
ATOM 620 O O . ASP A 1 83 ? 10.188 0.958 -6.850 1.00 95.12 83 ASP A O 1
ATOM 624 N N . GLU A 1 84 ? 11.875 -0.423 -7.374 1.00 94.62 84 GLU A N 1
ATOM 625 C CA . GLU A 1 84 ? 12.855 0.608 -7.709 1.00 94.62 84 GLU A CA 1
ATOM 626 C C . GLU A 1 84 ? 13.193 0.582 -9.197 1.00 94.62 84 GLU A C 1
ATOM 628 O O . GLU A 1 84 ? 13.586 -0.456 -9.729 1.00 94.62 84 GLU A O 1
ATOM 633 N N . TYR A 1 85 ? 13.112 1.757 -9.832 1.00 92.81 85 TYR A N 1
ATOM 634 C CA . TYR A 1 85 ? 13.281 1.912 -11.277 1.00 92.81 85 TYR A CA 1
ATOM 635 C C . TYR A 1 85 ? 14.513 1.172 -11.803 1.00 92.81 85 TYR A C 1
ATOM 637 O O . TYR A 1 85 ? 15.651 1.571 -11.525 1.00 92.81 85 TYR A O 1
ATOM 645 N N . GLY A 1 86 ? 14.278 0.116 -12.588 1.00 86.06 86 GLY A N 1
ATOM 646 C CA . GLY A 1 86 ? 15.319 -0.654 -13.269 1.00 86.06 86 GLY A CA 1
ATOM 647 C C . GLY A 1 86 ? 16.338 -1.349 -12.356 1.00 86.06 86 GLY A C 1
ATOM 648 O O . GLY A 1 86 ? 17.359 -1.826 -12.859 1.00 86.06 86 GLY A O 1
ATOM 649 N N . LEU A 1 87 ? 16.108 -1.388 -11.039 1.00 88.38 87 LEU A N 1
ATOM 650 C CA . LEU A 1 87 ? 17.010 -2.007 -10.060 1.00 88.38 87 LEU A CA 1
ATOM 651 C C . LEU A 1 87 ? 16.395 -3.213 -9.348 1.00 88.38 87 LEU A C 1
ATOM 653 O O . LEU A 1 87 ? 17.150 -4.036 -8.827 1.00 88.38 87 LEU A O 1
ATOM 657 N N . GLY A 1 88 ? 15.068 -3.349 -9.348 1.00 88.62 88 GLY A N 1
ATOM 658 C CA . GLY A 1 88 ? 14.391 -4.498 -8.760 1.00 88.62 88 GLY A CA 1
ATOM 659 C C . GLY A 1 88 ? 13.391 -4.150 -7.664 1.00 88.62 88 GLY A C 1
ATOM 660 O O . GLY A 1 88 ? 13.309 -3.027 -7.167 1.00 88.62 88 GLY A O 1
ATOM 661 N N . MET A 1 89 ? 12.697 -5.195 -7.216 1.00 91.88 89 MET A N 1
ATOM 662 C CA . MET A 1 89 ? 11.930 -5.188 -5.974 1.00 91.88 89 MET A CA 1
ATOM 663 C C . MET A 1 89 ? 12.819 -4.882 -4.773 1.00 91.88 89 MET A C 1
ATOM 665 O O . MET A 1 89 ? 13.924 -5.420 -4.635 1.00 91.88 89 MET A O 1
ATOM 669 N N . THR A 1 90 ? 12.307 -4.080 -3.844 1.00 85.94 90 THR A N 1
ATOM 670 C CA . THR A 1 90 ? 13.012 -3.842 -2.590 1.00 85.94 90 THR A CA 1
ATOM 671 C C . THR A 1 90 ? 12.960 -5.097 -1.716 1.00 85.94 90 THR A C 1
ATOM 673 O O . THR A 1 90 ? 11.911 -5.702 -1.511 1.00 85.94 90 THR A O 1
ATOM 676 N N . SER A 1 91 ? 14.099 -5.511 -1.154 1.00 87.12 91 SER A N 1
ATOM 677 C CA . SER A 1 91 ? 14.155 -6.679 -0.256 1.00 87.12 91 SER A CA 1
ATOM 678 C C . SER A 1 91 ? 13.589 -6.396 1.139 1.00 87.12 91 SER A C 1
ATOM 680 O O . SER A 1 91 ? 13.404 -7.312 1.936 1.00 87.12 91 SER A O 1
ATOM 682 N N . ILE A 1 92 ? 13.370 -5.120 1.458 1.00 93.38 92 ILE A N 1
ATOM 683 C CA . ILE A 1 92 ? 12.823 -4.635 2.723 1.00 93.38 92 ILE A CA 1
ATOM 684 C C . ILE A 1 92 ? 11.699 -3.650 2.375 1.00 93.38 92 ILE A C 1
ATOM 686 O O . ILE A 1 92 ? 11.902 -2.806 1.494 1.00 93.38 92 ILE A O 1
ATOM 690 N N . PRO A 1 93 ? 10.533 -3.731 3.037 1.00 96.88 93 PRO A N 1
ATOM 691 C CA . PRO A 1 93 ? 9.458 -2.780 2.812 1.00 96.88 93 PRO A CA 1
ATOM 692 C C . PRO A 1 93 ? 9.766 -1.440 3.500 1.00 96.88 93 PRO A C 1
ATOM 694 O O . PRO A 1 93 ? 10.392 -1.392 4.568 1.00 96.88 93 PRO A O 1
ATOM 697 N N . TYR A 1 94 ? 9.327 -0.353 2.874 1.00 97.94 94 TYR A N 1
ATOM 698 C CA . TYR A 1 94 ? 9.545 1.029 3.310 1.00 97.94 94 TYR A CA 1
ATOM 699 C C . TYR A 1 94 ? 8.379 1.522 4.160 1.00 97.94 94 TYR A C 1
ATOM 701 O O . TYR A 1 94 ? 7.371 0.835 4.270 1.00 97.94 94 TYR A O 1
ATOM 709 N N . ALA A 1 95 ? 8.507 2.696 4.782 1.00 98.44 95 ALA A N 1
ATOM 710 C CA . ALA A 1 95 ? 7.371 3.334 5.443 1.00 98.44 95 ALA A CA 1
ATOM 711 C C . ALA A 1 95 ? 6.217 3.530 4.439 1.00 98.44 95 ALA A C 1
ATOM 713 O O . ALA A 1 95 ? 6.460 3.827 3.270 1.00 98.44 95 ALA A O 1
ATOM 714 N N . GLN A 1 96 ? 4.975 3.323 4.875 1.00 98.00 96 GLN A N 1
ATOM 715 C CA . GLN A 1 96 ? 3.784 3.382 4.012 1.00 98.00 96 GLN A CA 1
ATOM 716 C C . GLN A 1 96 ? 3.584 4.728 3.288 1.00 98.00 96 GLN A C 1
ATOM 718 O O . GLN A 1 96 ? 2.939 4.776 2.242 1.00 98.00 96 GLN A O 1
ATOM 723 N N . ASP A 1 97 ? 4.145 5.799 3.843 1.00 97.75 97 ASP A N 1
ATOM 724 C CA . ASP A 1 97 ? 4.113 7.179 3.358 1.00 97.75 97 ASP A CA 1
ATOM 725 C C . ASP A 1 97 ? 5.388 7.565 2.587 1.00 97.75 97 ASP A C 1
ATOM 727 O O . ASP A 1 97 ? 5.510 8.688 2.098 1.00 97.75 97 ASP A O 1
ATOM 731 N N . PHE A 1 98 ? 6.354 6.647 2.457 1.00 97.94 98 PHE A N 1
ATOM 732 C CA . PHE A 1 98 ? 7.603 6.92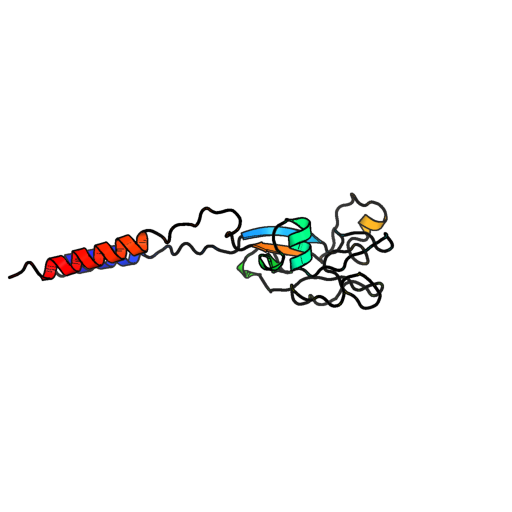4 1.763 1.00 97.94 98 PHE A CA 1
ATOM 733 C C . PHE A 1 98 ? 7.341 7.286 0.300 1.00 97.94 98 PHE A C 1
ATOM 735 O O . PHE A 1 98 ? 6.732 6.524 -0.452 1.00 97.94 98 PHE A O 1
ATOM 742 N N . LYS A 1 99 ? 7.880 8.433 -0.111 1.00 96.81 99 LYS A N 1
ATOM 743 C CA . LYS A 1 99 ? 7.892 8.898 -1.495 1.00 96.81 99 LYS A CA 1
ATOM 744 C C . LYS A 1 99 ? 9.165 9.688 -1.752 1.00 96.81 99 LYS A C 1
ATOM 746 O O . LYS A 1 99 ? 9.524 10.571 -0.976 1.00 96.81 99 LYS A O 1
ATOM 751 N N . ASN A 1 100 ? 9.857 9.374 -2.843 1.00 96.31 100 ASN A N 1
ATOM 752 C CA . ASN A 1 100 ? 11.105 10.042 -3.221 1.00 96.31 100 ASN A CA 1
ATOM 753 C C . ASN A 1 100 ? 11.093 10.613 -4.648 1.00 96.31 100 ASN A C 1
ATOM 755 O O . ASN A 1 100 ? 12.144 10.959 -5.184 1.00 96.31 100 ASN A O 1
ATOM 759 N N . GLY A 1 101 ? 9.908 10.728 -5.246 1.00 95.44 101 GLY A N 1
ATOM 760 C CA . GLY A 1 101 ? 9.673 11.357 -6.538 1.00 95.44 101 GLY A CA 1
ATOM 761 C C . GLY A 1 101 ? 8.208 11.232 -6.947 1.00 95.44 101 GLY A C 1
ATOM 762 O O . GLY A 1 101 ? 7.490 10.385 -6.422 1.00 95.44 101 GLY A O 1
ATOM 763 N N . ASP A 1 102 ? 7.775 12.071 -7.884 1.00 94.69 102 ASP A N 1
ATOM 764 C CA . ASP A 1 102 ? 6.406 12.032 -8.423 1.00 94.69 102 ASP A CA 1
ATOM 765 C C . ASP A 1 102 ? 6.281 11.109 -9.638 1.00 94.69 102 ASP A C 1
ATOM 767 O O . ASP A 1 102 ? 5.209 10.584 -9.927 1.00 94.69 102 ASP A O 1
ATOM 771 N N . PHE A 1 103 ? 7.388 10.892 -10.345 1.00 94.75 103 PHE A N 1
ATOM 772 C CA . PHE A 1 103 ? 7.452 10.053 -11.533 1.00 94.75 103 PHE A CA 1
ATOM 773 C C . PHE A 1 103 ? 8.392 8.884 -11.297 1.00 94.75 103 PHE A C 1
ATOM 775 O O . PHE A 1 103 ? 9.450 9.046 -10.689 1.00 94.75 103 PHE A O 1
ATOM 782 N N . TYR A 1 104 ? 8.026 7.720 -11.819 1.00 94.88 104 TYR A N 1
ATOM 783 C CA . TYR A 1 104 ? 8.835 6.516 -11.727 1.00 94.88 104 TYR A CA 1
ATOM 784 C C . TYR A 1 104 ? 10.016 6.593 -12.705 1.00 94.88 104 TYR A C 1
ATOM 786 O O . TYR A 1 104 ? 9.938 6.170 -13.856 1.00 94.88 104 TYR A O 1
ATOM 794 N N . ILE A 1 105 ? 11.101 7.213 -12.243 1.00 93.12 105 ILE A N 1
ATOM 795 C CA . ILE A 1 105 ? 12.362 7.421 -12.966 1.00 93.12 105 ILE A CA 1
ATOM 796 C C . ILE A 1 105 ? 13.541 6.886 -12.146 1.00 93.12 105 ILE A C 1
ATOM 798 O O . ILE A 1 105 ? 13.375 6.469 -11.004 1.00 93.12 105 ILE A O 1
ATOM 802 N N . SER A 1 106 ? 14.753 6.932 -12.707 1.00 92.88 106 SER A N 1
ATOM 803 C CA . SER A 1 106 ? 15.976 6.437 -12.059 1.00 92.88 106 SER A CA 1
ATOM 804 C C . SER A 1 106 ? 16.115 6.883 -10.598 1.00 92.88 106 SER A C 1
ATOM 806 O O . SER A 1 106 ? 16.202 8.077 -10.311 1.00 92.88 106 SER A O 1
ATOM 808 N N . GLY A 1 107 ? 16.199 5.907 -9.689 1.00 91.50 107 GLY A N 1
ATOM 809 C CA . GLY A 1 107 ? 16.332 6.109 -8.241 1.00 91.50 107 GLY A CA 1
ATOM 810 C C . GLY A 1 107 ? 15.013 6.328 -7.491 1.00 91.50 107 GLY A C 1
ATOM 811 O O . GLY A 1 107 ? 15.021 6.379 -6.259 1.00 91.50 107 GLY A O 1
ATOM 812 N N . VAL A 1 108 ? 13.882 6.434 -8.193 1.00 95.19 108 VAL A N 1
ATOM 813 C CA . VAL A 1 108 ? 12.547 6.555 -7.595 1.00 95.19 108 VAL A CA 1
ATOM 814 C C . VAL A 1 108 ? 11.958 5.174 -7.330 1.00 95.19 108 VAL A C 1
ATOM 816 O O . VAL A 1 108 ? 12.206 4.216 -8.067 1.00 95.19 108 VAL A O 1
ATOM 819 N N . LYS A 1 109 ? 11.188 5.086 -6.243 1.00 95.81 109 LYS A N 1
ATOM 820 C CA . LYS A 1 109 ? 10.467 3.884 -5.834 1.00 95.81 109 LYS A CA 1
ATOM 821 C C . LYS A 1 109 ? 8.962 4.107 -5.906 1.00 95.81 109 LYS A C 1
ATOM 823 O O . LYS A 1 109 ? 8.500 5.222 -5.681 1.00 95.81 109 LYS A O 1
ATOM 828 N N . SER A 1 110 ? 8.205 3.056 -6.207 1.00 96.62 110 SER A N 1
ATOM 829 C CA . SER A 1 110 ? 6.740 3.106 -6.253 1.00 96.62 110 SER A CA 1
ATOM 830 C C . SER A 1 110 ? 6.130 1.853 -5.640 1.00 96.62 110 SER A C 1
ATOM 832 O O . SER A 1 110 ? 6.612 0.749 -5.886 1.00 96.62 110 SER A O 1
ATOM 834 N N . ALA A 1 111 ? 5.055 2.016 -4.872 1.00 97.44 111 ALA A N 1
ATOM 835 C CA . ALA A 1 111 ? 4.250 0.914 -4.340 1.00 97.44 111 ALA A CA 1
ATOM 836 C C . ALA A 1 111 ? 3.233 0.358 -5.356 1.00 97.44 111 ALA A C 1
ATOM 838 O O . ALA A 1 111 ? 2.501 -0.582 -5.040 1.00 97.44 111 ALA A O 1
ATOM 839 N N . LEU A 1 112 ? 3.161 0.951 -6.554 1.00 95.88 112 LEU A N 1
ATOM 840 C CA . LEU A 1 112 ? 2.226 0.570 -7.609 1.00 95.88 112 LEU A CA 1
ATOM 841 C C . LEU A 1 112 ? 2.863 0.775 -8.989 1.00 95.88 112 LEU A C 1
ATOM 843 O O . LEU A 1 112 ? 2.739 1.842 -9.595 1.00 95.88 112 LEU A O 1
ATOM 847 N N . ILE A 1 113 ? 3.588 -0.234 -9.467 1.00 94.38 113 ILE A N 1
ATOM 848 C CA . ILE A 1 113 ? 4.153 -0.290 -10.815 1.00 94.38 113 ILE A CA 1
ATOM 849 C C . ILE A 1 113 ? 4.511 -1.729 -11.210 1.00 94.38 113 ILE A C 1
ATOM 851 O O . ILE A 1 113 ? 5.057 -2.490 -10.414 1.00 94.38 113 ILE A O 1
ATOM 855 N N . LEU A 1 114 ? 4.243 -2.092 -12.463 1.00 93.62 114 LEU A N 1
ATOM 856 C CA . LEU A 1 114 ? 4.671 -3.360 -13.050 1.00 93.62 114 LEU A CA 1
ATOM 857 C C . LEU A 1 114 ? 6.057 -3.183 -13.688 1.00 93.62 114 LEU A C 1
ATOM 859 O O . LEU A 1 114 ? 6.157 -2.920 -14.887 1.00 93.62 114 LEU A O 1
ATOM 863 N N . ASP A 1 115 ? 7.113 -3.297 -12.876 1.00 92.44 115 ASP A N 1
ATOM 864 C CA . ASP A 1 115 ? 8.511 -3.333 -13.338 1.00 92.44 115 ASP A CA 1
ATOM 865 C C . ASP A 1 115 ? 9.171 -4.697 -13.045 1.00 92.44 115 ASP A C 1
ATOM 867 O O . ASP A 1 115 ? 9.373 -5.517 -13.937 1.00 92.44 115 ASP A O 1
ATOM 871 N N . ASN A 1 116 ? 9.448 -4.995 -11.783 1.00 91.50 116 ASN A N 1
ATOM 872 C CA . ASN A 1 116 ? 10.166 -6.195 -11.351 1.00 91.50 116 ASN A CA 1
ATOM 873 C C . ASN A 1 116 ? 9.279 -7.183 -10.575 1.00 91.50 116 ASN A C 1
ATOM 875 O O . ASN A 1 116 ? 9.693 -8.312 -10.304 1.00 91.50 116 ASN A O 1
ATOM 879 N N . SER A 1 117 ? 8.061 -6.767 -10.226 1.00 91.44 117 SER A N 1
ATOM 880 C CA . SER A 1 117 ? 6.989 -7.613 -9.685 1.00 91.44 117 SER A CA 1
ATOM 881 C C . SER A 1 117 ? 6.117 -8.193 -10.803 1.00 91.44 117 SER A C 1
ATOM 883 O O . SER A 1 117 ? 6.155 -7.731 -11.942 1.00 91.44 117 SER A O 1
ATOM 885 N N . CYS A 1 118 ? 5.332 -9.225 -10.488 1.00 91.81 118 CYS A N 1
ATOM 886 C CA . CYS A 1 118 ? 4.303 -9.792 -11.362 1.00 91.81 118 CYS A CA 1
ATOM 887 C C . CYS A 1 118 ? 4.772 -10.087 -12.801 1.00 91.81 118 CYS A C 1
ATOM 889 O O . CYS A 1 118 ? 4.088 -9.733 -13.762 1.00 91.81 118 CYS A O 1
ATOM 891 N N . SER A 1 119 ? 5.924 -10.744 -12.975 1.00 88.25 119 SER A N 1
ATOM 892 C CA . SER A 1 119 ? 6.547 -10.973 -14.294 1.00 88.25 119 SER A CA 1
ATOM 893 C C . SER A 1 119 ? 5.616 -11.630 -15.325 1.00 88.25 119 SER A C 1
ATOM 895 O O . SER A 1 119 ? 5.687 -11.307 -16.513 1.00 88.25 119 SER A O 1
ATOM 897 N N . ASP A 1 120 ? 4.677 -12.471 -14.888 1.00 87.56 120 ASP A N 1
ATOM 898 C CA . ASP A 1 120 ? 3.644 -13.077 -15.738 1.00 87.56 120 ASP A CA 1
ATOM 899 C C . ASP A 1 120 ? 2.804 -12.028 -16.496 1.00 87.56 120 ASP A C 1
ATOM 901 O O . ASP A 1 120 ? 2.385 -12.247 -17.641 1.00 87.56 120 ASP A O 1
ATOM 905 N N . ARG A 1 121 ? 2.619 -10.841 -15.906 1.00 90.31 121 ARG A N 1
ATOM 906 C CA . ARG A 1 121 ? 1.808 -9.754 -16.467 1.00 90.31 121 ARG A CA 1
ATOM 907 C C . ARG A 1 121 ? 2.489 -8.938 -17.554 1.00 90.31 121 ARG A C 1
ATOM 909 O O . ARG A 1 121 ? 1.807 -8.241 -18.304 1.00 90.31 121 ARG A O 1
ATOM 916 N N . TYR A 1 122 ? 3.802 -9.079 -17.737 1.00 88.62 122 TYR A N 1
ATOM 917 C CA . TYR A 1 122 ? 4.514 -8.395 -18.823 1.00 88.62 122 TYR A CA 1
ATOM 918 C C . TYR A 1 122 ? 4.032 -8.804 -20.213 1.00 88.62 122 TYR A C 1
ATOM 920 O O . TYR A 1 122 ? 4.053 -7.987 -21.141 1.00 88.62 122 TYR A O 1
ATOM 928 N N . SER A 1 123 ? 3.638 -10.071 -20.349 1.00 88.75 123 SER A N 1
ATOM 929 C CA . SER A 1 123 ? 3.156 -10.665 -21.598 1.00 88.75 123 SER A CA 1
ATOM 930 C C . SER A 1 123 ? 1.629 -10.698 -21.690 1.00 88.75 123 SER A C 1
ATOM 932 O O . SER A 1 123 ? 1.079 -10.705 -22.790 1.00 88.75 123 SER A O 1
ATOM 934 N N . ASN A 1 124 ? 0.944 -10.682 -20.545 1.00 89.75 124 ASN A N 1
ATOM 935 C CA . ASN A 1 124 ? -0.507 -10.720 -20.453 1.00 89.75 124 ASN A CA 1
ATOM 936 C C . ASN A 1 124 ? -0.981 -9.954 -19.213 1.00 89.75 124 ASN A C 1
ATOM 938 O O . ASN A 1 124 ? -0.983 -10.501 -18.116 1.00 89.75 124 ASN A O 1
ATOM 942 N N . MET A 1 125 ? -1.463 -8.723 -19.394 1.00 86.31 125 MET A N 1
ATOM 943 C CA . MET A 1 125 ? -1.926 -7.869 -18.289 1.00 86.31 125 MET A CA 1
ATOM 944 C C . MET A 1 125 ? -3.064 -8.493 -17.458 1.00 86.31 125 MET A C 1
ATOM 946 O O . MET A 1 125 ? -3.258 -8.133 -16.304 1.00 86.31 125 MET A O 1
ATOM 950 N N . ASN A 1 126 ? -3.796 -9.456 -18.025 1.00 88.56 126 ASN A N 1
ATOM 951 C CA . ASN A 1 126 ? -4.885 -10.156 -17.343 1.00 88.56 126 ASN A CA 1
ATOM 952 C C . ASN A 1 126 ? -4.418 -11.411 -16.584 1.00 88.56 126 ASN A C 1
ATOM 954 O O . ASN A 1 126 ? -5.250 -12.139 -16.042 1.00 88.56 126 ASN A O 1
ATOM 958 N N . ALA A 1 127 ? -3.120 -11.731 -16.593 1.00 90.56 127 ALA A N 1
ATOM 959 C CA . ALA A 1 127 ? -2.590 -12.852 -15.829 1.00 90.56 127 ALA A CA 1
ATOM 960 C C . ALA A 1 127 ? -2.698 -12.578 -14.321 1.00 90.56 127 ALA A C 1
ATOM 962 O O . ALA A 1 127 ? -2.525 -11.448 -13.862 1.00 90.56 127 ALA A O 1
ATOM 963 N N . SER A 1 128 ? -2.956 -13.620 -13.529 1.00 89.62 128 SER A N 1
ATOM 964 C CA . SER A 1 128 ? -2.877 -13.494 -12.072 1.00 89.62 128 SER A CA 1
ATOM 965 C C . SER A 1 128 ? -1.434 -13.207 -11.674 1.00 89.62 128 SER A C 1
ATOM 967 O O . SER A 1 128 ? -0.529 -13.892 -12.141 1.00 89.62 128 SER A O 1
ATOM 969 N N . CYS A 1 129 ? -1.226 -12.223 -10.800 1.00 91.00 129 CYS A N 1
ATOM 970 C CA . CYS A 1 129 ? 0.063 -12.071 -10.140 1.00 91.00 129 CYS A CA 1
ATOM 971 C C . CYS A 1 129 ? 0.167 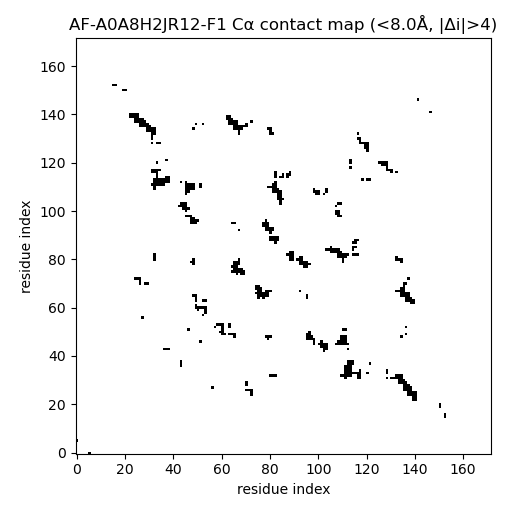-13.113 -9.018 1.00 91.00 129 CYS A C 1
ATOM 973 O O . CYS A 1 129 ? -0.845 -13.454 -8.404 1.00 91.00 129 CYS A O 1
ATOM 975 N N . VAL A 1 130 ? 1.361 -13.664 -8.812 1.00 86.69 130 VAL A N 1
ATOM 976 C CA . VAL A 1 130 ? 1.634 -14.745 -7.846 1.00 86.69 130 VAL A CA 1
ATOM 977 C C . VAL A 1 130 ? 2.920 -14.497 -7.049 1.00 86.69 130 VAL A C 1
ATOM 979 O O . VAL A 1 130 ? 3.531 -15.430 -6.532 1.00 86.69 130 VAL A O 1
ATOM 982 N N . ASP A 1 131 ? 3.353 -13.240 -6.943 1.00 91.12 131 ASP A N 1
ATOM 983 C CA . ASP A 1 131 ? 4.506 -12.883 -6.116 1.00 91.12 131 ASP A CA 1
ATOM 984 C C . ASP A 1 131 ? 4.123 -12.594 -4.652 1.00 91.12 131 ASP A C 1
ATOM 986 O O . ASP A 1 131 ? 2.961 -12.634 -4.259 1.00 91.12 131 ASP A O 1
ATOM 990 N N . GLN A 1 132 ? 5.138 -12.370 -3.817 1.00 92.75 132 GLN A N 1
ATOM 991 C CA . GLN A 1 132 ? 4.982 -12.118 -2.381 1.00 92.75 132 GLN A CA 1
ATOM 992 C C . GLN A 1 132 ? 4.865 -10.626 -2.026 1.00 92.75 132 GLN A C 1
ATOM 994 O O . GLN A 1 132 ? 4.778 -10.284 -0.846 1.00 92.75 132 GLN A O 1
ATOM 999 N N . TYR A 1 133 ? 4.918 -9.727 -3.012 1.00 95.88 133 TYR A N 1
ATOM 1000 C CA . TYR A 1 133 ? 5.016 -8.282 -2.804 1.00 95.88 133 TYR A CA 1
ATOM 1001 C C . TYR A 1 133 ? 3.621 -7.662 -2.721 1.00 95.88 133 TYR A C 1
ATOM 1003 O O . TYR A 1 133 ? 3.233 -6.824 -3.536 1.00 95.88 133 TYR A O 1
ATOM 1011 N N . VAL A 1 134 ? 2.870 -8.116 -1.716 1.00 97.19 134 VAL A N 1
ATOM 1012 C CA . VAL A 1 134 ? 1.475 -7.740 -1.473 1.00 97.19 134 VAL A CA 1
ATOM 1013 C C . VAL A 1 134 ? 1.387 -6.708 -0.356 1.00 97.19 134 VAL A C 1
ATOM 1015 O O . VAL A 1 134 ? 1.921 -6.902 0.739 1.00 97.19 134 VAL A O 1
ATOM 1018 N N . ASN A 1 135 ? 0.682 -5.621 -0.634 1.00 98.19 135 ASN A N 1
ATOM 1019 C CA . ASN A 1 135 ? 0.309 -4.598 0.328 1.00 98.19 135 ASN A CA 1
ATOM 1020 C C . ASN A 1 135 ? -1.173 -4.756 0.690 1.00 98.19 135 ASN A C 1
ATOM 1022 O O . ASN A 1 135 ? -2.007 -4.988 -0.181 1.00 98.19 135 ASN A O 1
ATOM 1026 N N . TYR A 1 136 ? -1.503 -4.612 1.969 1.00 98.38 136 TYR A N 1
ATOM 1027 C CA . TYR A 1 136 ? -2.856 -4.719 2.511 1.00 98.38 136 TYR A CA 1
ATOM 1028 C C . TYR A 1 136 ? -3.296 -3.348 3.020 1.00 98.38 136 TYR A C 1
ATOM 1030 O O . TYR A 1 136 ? -2.624 -2.775 3.878 1.00 98.38 136 TYR A O 1
ATOM 1038 N N . ALA A 1 137 ? -4.402 -2.825 2.495 1.00 97.81 137 ALA A N 1
ATOM 1039 C CA . ALA A 1 137 ? -4.971 -1.543 2.888 1.00 97.81 137 ALA A CA 1
ATOM 1040 C C . ALA A 1 137 ? -6.021 -1.719 3.984 1.00 97.81 137 ALA A C 1
ATOM 1042 O O . ALA A 1 137 ? -6.928 -2.549 3.891 1.00 97.81 137 ALA A O 1
ATOM 1043 N N . PHE A 1 138 ? -5.931 -0.861 4.988 1.00 95.69 138 PHE A N 1
ATOM 1044 C CA . PHE A 1 138 ? -6.920 -0.690 6.035 1.00 95.69 138 PHE A CA 1
ATOM 1045 C C . PHE A 1 138 ? -7.342 0.771 6.088 1.00 95.69 138 PHE A C 1
ATOM 1047 O O . PHE A 1 138 ? -6.552 1.650 5.750 1.00 95.69 138 PHE A O 1
ATOM 1054 N N . ILE A 1 139 ? -8.563 1.028 6.536 1.00 91.81 139 ILE A N 1
ATOM 1055 C CA . ILE A 1 139 ? -9.089 2.379 6.721 1.00 91.81 139 ILE A CA 1
ATOM 1056 C C . ILE A 1 139 ? -9.769 2.487 8.081 1.00 91.81 139 ILE A C 1
ATOM 1058 O O . ILE A 1 139 ? -10.353 1.516 8.568 1.00 91.81 139 ILE A O 1
ATOM 1062 N N . ASP A 1 140 ? -9.684 3.658 8.702 1.00 78.62 140 ASP A N 1
ATOM 1063 C CA . ASP A 1 140 ? -10.553 3.997 9.827 1.00 78.62 140 ASP A CA 1
ATOM 1064 C C . ASP A 1 140 ? -11.954 4.308 9.270 1.00 78.62 140 ASP A C 1
ATOM 1066 O O . ASP A 1 140 ? -12.097 5.115 8.352 1.00 78.62 140 ASP A O 1
ATOM 1070 N N . ASP A 1 141 ? -12.999 3.645 9.765 1.00 62.81 141 ASP A N 1
ATOM 1071 C CA . ASP A 1 141 ? -14.359 3.619 9.186 1.00 62.81 141 ASP A CA 1
ATOM 1072 C C . ASP A 1 141 ? -15.144 4.953 9.291 1.00 62.81 141 ASP A C 1
ATOM 1074 O O . ASP A 1 141 ? -16.377 5.007 9.266 1.00 62.81 141 ASP A O 1
ATOM 1078 N N . GLY A 1 142 ? -14.447 6.085 9.367 1.00 57.84 142 GLY A N 1
ATOM 1079 C CA . GLY A 1 142 ? -15.037 7.420 9.301 1.00 57.84 142 GLY A CA 1
ATOM 1080 C C . GLY A 1 142 ? -15.561 7.819 7.914 1.00 57.84 142 GLY A C 1
ATOM 1081 O O . GLY A 1 142 ? -16.193 8.868 7.796 1.00 57.84 142 GLY A O 1
ATOM 1082 N N . ILE A 1 143 ? -15.322 7.018 6.865 1.00 54.44 143 ILE A N 1
ATOM 1083 C CA . ILE A 1 143 ? -15.696 7.357 5.478 1.00 54.44 143 ILE A CA 1
ATOM 1084 C C . ILE A 1 143 ? -17.091 6.847 5.072 1.00 54.44 143 ILE A C 1
ATOM 1086 O O . ILE A 1 143 ? -17.676 7.407 4.146 1.00 54.44 143 ILE A O 1
ATOM 1090 N N . ASN A 1 144 ? -17.692 5.872 5.772 1.00 48.91 144 ASN A N 1
ATOM 1091 C CA . ASN A 1 144 ? -19.055 5.412 5.446 1.00 48.91 144 ASN A CA 1
ATOM 1092 C C . ASN A 1 144 ? -19.964 5.034 6.625 1.00 48.91 144 ASN A C 1
ATOM 1094 O O . ASN A 1 144 ? -21.106 4.626 6.388 1.00 48.91 144 ASN A O 1
ATOM 1098 N N . THR A 1 145 ? -19.562 5.235 7.880 1.00 45.16 145 THR A N 1
ATOM 1099 C CA . THR A 1 145 ? -20.502 5.081 8.995 1.00 45.16 145 THR A CA 1
ATOM 1100 C C . THR A 1 145 ? -21.009 6.426 9.481 1.00 45.16 145 THR A C 1
ATOM 1102 O O . THR A 1 145 ? -20.264 7.316 9.882 1.00 45.16 145 THR A O 1
ATOM 1105 N N . VAL A 1 146 ? -22.337 6.580 9.423 1.00 50.00 146 VAL A N 1
ATOM 1106 C CA . VAL A 1 146 ? -23.103 7.540 10.225 1.00 50.00 146 VAL A CA 1
ATOM 1107 C C . VAL A 1 146 ? -22.410 7.670 11.573 1.00 50.00 146 VAL A C 1
ATOM 1109 O O . VAL A 1 146 ? -22.322 6.647 12.247 1.00 50.00 146 VAL A O 1
ATOM 1112 N N . ALA A 1 147 ? -21.922 8.873 11.918 1.00 47.97 147 ALA A N 1
ATOM 1113 C CA . ALA A 1 147 ? -21.231 9.162 13.173 1.00 47.97 147 ALA A CA 1
ATOM 1114 C C . ALA A 1 147 ? -21.865 8.335 14.286 1.00 47.97 147 ALA A C 1
ATOM 1116 O O . ALA A 1 147 ? -22.993 8.633 14.689 1.00 47.97 147 ALA A O 1
ATOM 1117 N N . VAL A 1 148 ? -21.202 7.238 14.672 1.00 53.97 148 VAL A N 1
ATOM 1118 C CA . VAL A 1 148 ? -21.771 6.294 15.628 1.00 53.97 148 VAL A CA 1
ATOM 1119 C C . VAL A 1 148 ? -21.903 7.108 16.900 1.00 53.97 148 VAL A C 1
ATOM 1121 O O . VAL A 1 148 ? -20.873 7.522 17.441 1.00 53.97 148 VAL A O 1
ATOM 1124 N N . PRO A 1 149 ? -23.132 7.441 17.343 1.00 54.59 149 PRO A N 1
ATOM 1125 C CA . PRO A 1 149 ? -23.288 8.275 18.516 1.00 54.59 149 PRO A CA 1
ATOM 1126 C C . PRO A 1 149 ? -22.547 7.576 19.640 1.00 54.59 149 PRO A C 1
ATOM 1128 O O . PRO A 1 149 ? -22.734 6.363 19.803 1.00 54.59 149 PRO A O 1
ATOM 1131 N N . GLU A 1 150 ? -21.691 8.318 20.356 1.00 60.66 150 GLU A N 1
ATOM 1132 C CA . GLU A 1 150 ? -20.952 7.777 21.494 1.00 60.66 150 GLU A CA 1
ATOM 1133 C C . GLU A 1 150 ? -21.889 6.857 22.275 1.00 60.66 150 GLU A C 1
ATOM 1135 O O . GLU A 1 150 ? -23.036 7.256 22.539 1.00 60.66 150 GLU A O 1
ATOM 1140 N N . PRO A 1 151 ? -21.472 5.608 22.554 1.00 58.31 151 PRO A N 1
ATOM 1141 C CA . PRO A 1 151 ? -22.397 4.579 22.977 1.00 58.31 151 PRO A CA 1
ATOM 1142 C C . PRO A 1 151 ? -23.211 5.124 24.145 1.00 58.31 151 PRO A C 1
ATOM 1144 O O . PRO A 1 151 ? -22.654 5.549 25.159 1.00 58.31 151 PRO A O 1
ATOM 1147 N N . THR A 1 152 ? -24.540 5.139 23.988 1.00 67.12 152 THR A N 1
ATOM 1148 C CA . THR A 1 152 ? -25.498 5.633 24.997 1.00 67.12 152 THR A CA 1
ATOM 1149 C C . THR A 1 152 ? -25.246 5.038 26.382 1.00 67.12 152 THR A C 1
ATOM 1151 O O . THR A 1 152 ? -25.682 5.610 27.372 1.00 67.12 152 THR A O 1
ATOM 1154 N N . THR A 1 153 ? -24.472 3.957 26.479 1.00 66.88 153 THR A N 1
ATOM 1155 C CA . THR A 1 153 ? -23.753 3.476 27.661 1.00 66.88 153 THR A CA 1
ATOM 1156 C C . THR A 1 153 ? -23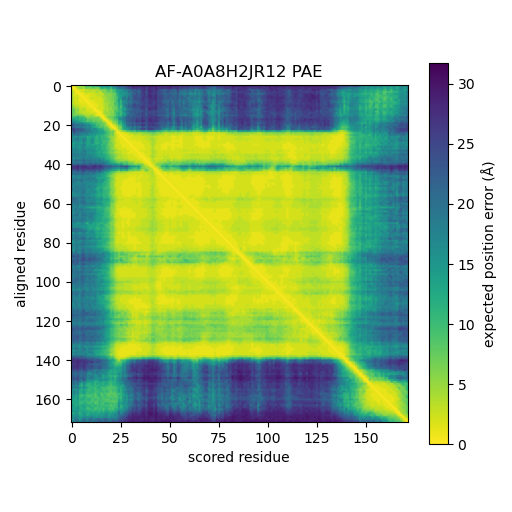.157 4.585 28.532 1.00 66.88 153 THR A C 1
ATOM 1158 O O . THR A 1 153 ? -23.368 4.545 29.739 1.00 66.88 153 THR A O 1
ATOM 1161 N N . ALA A 1 154 ? -22.471 5.593 27.979 1.00 69.12 154 ALA A N 1
ATOM 1162 C CA . ALA A 1 154 ? -21.915 6.701 28.764 1.00 69.12 154 ALA A CA 1
ATOM 1163 C C . ALA A 1 154 ? -23.023 7.575 29.376 1.00 69.12 154 ALA A C 1
ATOM 1165 O O . ALA A 1 154 ? -23.005 7.873 30.571 1.00 69.12 154 ALA A O 1
ATOM 1166 N N . ALA A 1 155 ? -24.047 7.916 28.589 1.00 74.06 155 ALA A N 1
ATOM 1167 C CA . ALA A 1 155 ? -25.205 8.670 29.065 1.00 74.06 155 ALA A CA 1
ATOM 1168 C C . ALA A 1 155 ? -26.028 7.879 30.102 1.00 74.06 155 ALA A C 1
ATOM 1170 O O . ALA A 1 155 ? -26.430 8.424 31.129 1.00 74.06 155 ALA A O 1
ATOM 1171 N N . ILE A 1 156 ? -26.234 6.579 29.881 1.00 74.88 156 ILE A N 1
ATOM 1172 C CA . ILE A 1 156 ? -26.934 5.663 30.789 1.00 74.88 156 ILE A CA 1
ATOM 1173 C C . ILE A 1 156 ? -26.126 5.468 32.075 1.00 74.88 156 ILE A C 1
ATOM 1175 O O . ILE A 1 156 ? -26.712 5.469 33.153 1.00 74.88 156 ILE A O 1
ATOM 1179 N N . LEU A 1 157 ? -24.798 5.365 31.995 1.00 75.12 157 LEU A N 1
ATOM 1180 C CA . LEU A 1 157 ? -23.900 5.308 33.150 1.00 75.12 157 LEU A CA 1
ATOM 1181 C C . LEU A 1 157 ? -24.024 6.575 33.998 1.00 75.12 157 LEU A C 1
ATOM 1183 O O . LEU A 1 157 ? -24.213 6.498 35.211 1.00 75.12 157 LEU A O 1
ATOM 1187 N N . VAL A 1 158 ? -23.964 7.739 33.356 1.00 79.38 158 VAL A N 1
ATOM 1188 C CA . VAL A 1 158 ? -24.102 9.039 34.015 1.00 79.38 158 VAL A CA 1
ATOM 1189 C C . VAL A 1 158 ? -25.482 9.179 34.669 1.00 79.38 158 VAL A C 1
ATOM 1191 O O . VAL A 1 158 ? -25.573 9.554 35.839 1.00 79.38 158 VAL A O 1
ATOM 1194 N N . LEU A 1 159 ? -26.559 8.793 33.980 1.00 79.69 159 LEU A N 1
ATOM 1195 C CA . LEU A 1 159 ? -27.919 8.782 34.533 1.00 79.69 159 LEU A CA 1
ATOM 1196 C C . LEU A 1 159 ? -28.087 7.768 35.676 1.00 79.69 159 LEU A C 1
ATOM 1198 O O . LEU A 1 159 ? -28.749 8.069 36.670 1.00 79.69 159 LEU A O 1
ATOM 1202 N N . ALA A 1 160 ? -27.471 6.589 35.580 1.00 79.94 160 ALA A N 1
ATOM 1203 C CA . ALA A 1 160 ? -27.505 5.565 36.621 1.00 79.94 160 ALA A CA 1
ATOM 1204 C C . ALA A 1 160 ? -26.756 6.016 37.884 1.00 79.94 160 ALA A C 1
ATOM 1206 O O . ALA A 1 160 ? -27.266 5.845 38.995 1.00 79.94 160 ALA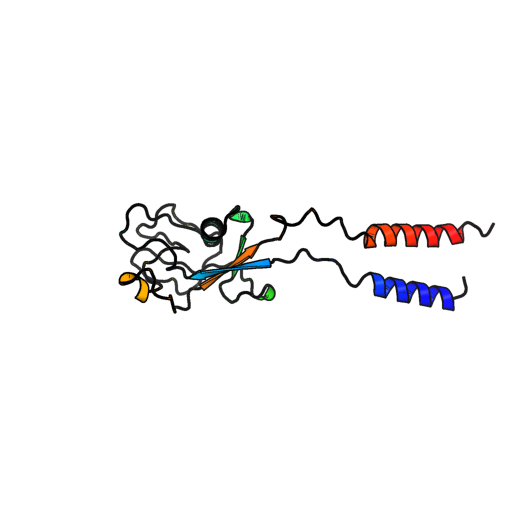 A O 1
ATOM 1207 N N . LEU A 1 161 ? -25.585 6.643 37.730 1.00 80.00 161 LEU A N 1
ATOM 1208 C CA . LEU A 1 161 ? -24.832 7.245 38.831 1.00 80.00 161 LEU A CA 1
ATOM 1209 C C . LEU A 1 161 ? -25.610 8.402 39.465 1.00 80.00 161 LEU A C 1
ATOM 1211 O O . LEU A 1 161 ? -25.723 8.452 40.691 1.00 80.00 161 LEU A O 1
ATOM 1215 N N . MET A 1 162 ? -26.219 9.275 38.656 1.00 80.56 162 MET A N 1
ATOM 1216 C CA . MET A 1 162 ? -27.097 10.337 39.155 1.00 80.56 162 MET A CA 1
ATOM 1217 C C . MET A 1 162 ? -28.282 9.770 39.943 1.00 80.56 162 MET A C 1
ATOM 1219 O O . MET A 1 162 ? -28.503 10.186 41.077 1.00 80.56 162 MET A O 1
ATOM 1223 N N . GLY A 1 163 ? -28.992 8.769 39.415 1.00 82.00 163 GLY A N 1
ATOM 1224 C CA . GLY A 1 163 ? -30.105 8.116 40.113 1.00 82.00 163 GLY A CA 1
ATOM 1225 C C . GLY A 1 163 ? -29.685 7.420 41.415 1.00 82.00 163 GLY A C 1
ATOM 1226 O O . GLY A 1 163 ? -30.423 7.444 42.407 1.00 82.00 163 GLY A O 1
ATOM 1227 N N . LEU A 1 164 ? -28.479 6.842 41.452 1.00 77.25 164 LEU A N 1
ATOM 1228 C CA . LEU A 1 164 ? -27.906 6.230 42.652 1.00 77.25 164 LEU A CA 1
ATOM 1229 C C . LEU A 1 164 ? -27.579 7.281 43.724 1.00 77.25 164 LEU A C 1
ATOM 1231 O O . LEU A 1 164 ? -27.902 7.083 44.899 1.00 77.25 164 LEU A O 1
ATOM 1235 N N . VAL A 1 165 ? -26.999 8.411 43.312 1.00 76.38 165 VAL A N 1
ATOM 1236 C CA . VAL A 1 165 ? -26.695 9.560 44.174 1.00 76.38 165 VAL A CA 1
ATOM 1237 C C . VAL A 1 165 ? -27.981 10.234 44.666 1.00 76.38 165 VAL A C 1
ATOM 1239 O O . VAL A 1 165 ? -28.105 10.508 45.855 1.00 76.38 165 VAL A O 1
ATOM 1242 N N . SER A 1 166 ? -29.012 10.411 43.835 1.00 75.50 166 SER A N 1
ATOM 1243 C CA . SER A 1 166 ? -30.293 11.002 44.263 1.00 75.50 166 SER A CA 1
ATOM 1244 C C . SER A 1 166 ? -30.976 10.220 45.394 1.00 75.50 166 SER A C 1
ATOM 1246 O O . SER A 1 166 ? -31.694 10.797 46.216 1.00 75.50 166 SER A O 1
ATOM 1248 N N . ARG A 1 167 ? -30.738 8.905 45.496 1.00 65.56 167 ARG A N 1
ATOM 1249 C CA . ARG A 1 167 ? -31.323 8.062 46.551 1.00 65.56 167 ARG A CA 1
ATOM 1250 C C . ARG A 1 167 ? -30.683 8.276 47.927 1.00 65.56 167 ARG A C 1
ATOM 1252 O O . ARG A 1 167 ? -31.316 7.944 48.931 1.00 65.56 167 ARG A O 1
ATOM 1259 N N . THR A 1 168 ? -29.466 8.821 48.006 1.00 62.53 168 THR A N 1
ATOM 1260 C CA . THR A 1 168 ? -28.817 9.126 49.294 1.00 62.53 168 THR A CA 1
ATOM 1261 C C . THR A 1 168 ? -29.372 10.405 49.925 1.00 62.53 168 THR A C 1
ATOM 1263 O O . THR A 1 168 ? -29.410 10.499 51.150 1.00 62.53 168 THR A O 1
ATOM 1266 N N . PHE A 1 169 ? -29.912 11.328 49.121 1.00 61.03 169 PHE A N 1
ATOM 1267 C CA . PHE A 1 169 ? -30.460 12.607 49.588 1.00 61.03 169 PHE A CA 1
ATOM 1268 C C . PHE A 1 169 ? -31.904 12.545 50.110 1.00 61.03 169 PHE A C 1
ATOM 1270 O O . PHE A 1 169 ? -32.317 13.433 50.846 1.00 61.03 169 PHE A O 1
ATOM 1277 N N . LYS A 1 170 ? -32.669 11.482 49.815 1.00 56.75 170 LYS A N 1
ATOM 1278 C CA . LYS A 1 170 ? -34.067 11.325 50.285 1.00 56.75 170 LYS A CA 1
ATOM 1279 C C . LYS A 1 170 ? -34.199 10.723 51.697 1.00 56.75 170 LYS A C 1
ATOM 1281 O O . LYS A 1 170 ? -35.290 10.343 52.109 1.00 56.75 170 LYS A O 1
ATOM 1286 N N . LYS A 1 171 ? -33.094 10.580 52.435 1.00 53.91 171 LYS A N 1
ATOM 1287 C CA . LYS A 1 171 ? -33.098 10.217 53.862 1.00 53.91 171 LYS A CA 1
ATOM 1288 C C . LYS A 1 171 ? -32.766 11.438 54.725 1.00 53.91 171 LYS A C 1
ATOM 1290 O O . LYS A 1 171 ? -31.765 11.444 55.437 1.00 53.91 171 LYS A O 1
ATOM 1295 N N . ARG A 1 172 ? -33.613 12.456 54.625 1.00 47.44 172 ARG A N 1
ATOM 1296 C CA . ARG A 1 172 ? -33.900 13.449 55.661 1.00 47.44 172 ARG A CA 1
ATOM 1297 C C . ARG A 1 172 ? -35.399 13.695 55.649 1.00 47.44 172 ARG A C 1
ATOM 1299 O O . ARG A 1 172 ? -35.960 13.678 54.530 1.00 47.44 172 ARG A O 1
#